Protein AF-A0A940SX80-F1 (afdb_monomer_lite)

Radius of gyration: 14.03 Å; chains: 1; bounding box: 36×17×38 Å

Organism: NCBI:txid2794353

Foldseek 3Di:
DPVVVVVVLVVLLVCLQVVLVVVCVVVVPPDPVVSVVSSVVSSVVSNVVVVVVVVVVVVD

pLDDT: mean 82.35, std 9.76, range [44.41, 91.25]

Sequence (60 aa):
MELKRFIQLFLVYTLSIFIPLLLISWLNITRFLSMLMVLVLVGYFVMTVPLTMMTLKKKK

Secondary structure (DSSP, 8-state):
--HHHHHHHHHHHHHHHHHHHHHHHHTT---HHHHHHHHHHHHHHHHHHHHHHHHHHHT-

Structure (mmCIF, N/CA/C/O backbone):
data_AF-A0A940SX80-F1
#
_entry.id   AF-A0A940SX80-F1
#
loop_
_atom_site.group_PDB
_atom_site.id
_atom_site.type_symbol
_atom_site.label_atom_id
_atom_site.label_alt_id
_atom_site.label_comp_id
_atom_site.label_asym_id
_atom_site.label_entity_id
_atom_site.label_seq_id
_atom_site.pdbx_PDB_ins_code
_atom_site.Cartn_x
_atom_site.Cartn_y
_atom_site.Cartn_z
_atom_site.occupancy
_atom_site.B_iso_or_equiv
_atom_site.auth_seq_id
_atom_site.auth_comp_id
_atom_site.auth_asym_id
_atom_site.auth_atom_id
_atom_site.pdbx_PDB_model_num
ATOM 1 N N . MET A 1 1 ? -14.279 12.035 20.355 1.00 56.97 1 MET A N 1
ATOM 2 C CA . MET A 1 1 ? -14.433 10.999 19.309 1.00 56.97 1 MET A CA 1
ATOM 3 C C . MET A 1 1 ? -13.943 9.694 19.898 1.00 56.97 1 MET A C 1
ATOM 5 O O . MET A 1 1 ? -12.835 9.681 20.408 1.00 56.97 1 MET A O 1
ATOM 9 N N . GLU A 1 2 ? -14.744 8.632 19.850 1.00 75.00 2 GLU A N 1
ATOM 10 C CA . GLU A 1 2 ? -14.313 7.297 20.279 1.00 75.00 2 GLU A CA 1
ATOM 11 C C . GLU A 1 2 ? -13.012 6.915 19.555 1.00 75.00 2 GLU A C 1
ATOM 13 O O . GLU A 1 2 ? 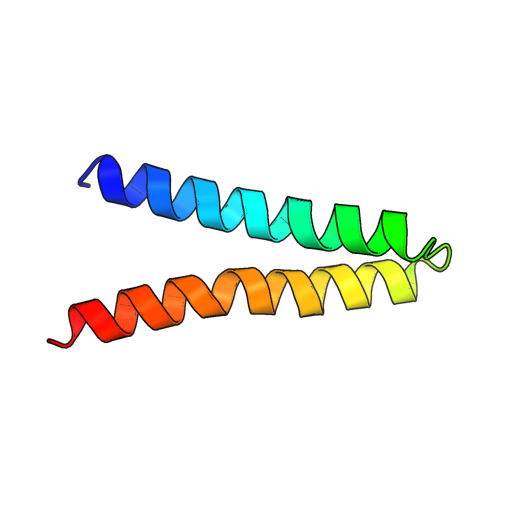-12.990 6.849 18.323 1.00 75.00 2 GLU A O 1
ATOM 18 N N . LEU A 1 3 ? -11.929 6.679 20.302 1.00 80.75 3 LEU A N 1
ATOM 19 C CA . LEU A 1 3 ? -10.585 6.365 19.788 1.00 80.75 3 LEU A CA 1
ATOM 20 C C . LEU A 1 3 ? -10.603 5.203 18.774 1.00 80.75 3 LEU A C 1
ATOM 22 O O . LEU A 1 3 ? -9.888 5.213 17.774 1.00 80.75 3 LEU A O 1
ATOM 26 N N . LYS A 1 4 ? -11.537 4.263 18.958 1.00 78.75 4 LYS A N 1
ATOM 27 C CA . LYS A 1 4 ? -11.828 3.165 18.025 1.00 78.75 4 LYS A CA 1
ATOM 28 C C . LYS A 1 4 ? -12.170 3.646 16.608 1.00 78.75 4 LYS A C 1
ATOM 30 O O . LYS A 1 4 ? -11.697 3.070 15.632 1.00 78.75 4 LYS A O 1
ATOM 35 N N . ARG A 1 5 ? -12.961 4.717 16.474 1.00 79.19 5 ARG A N 1
ATOM 36 C CA . ARG A 1 5 ? -13.382 5.254 15.168 1.00 79.19 5 ARG A CA 1
ATOM 37 C C . ARG A 1 5 ? -12.236 5.964 14.449 1.00 79.19 5 ARG A C 1
ATOM 39 O O . ARG A 1 5 ? -12.165 5.903 13.226 1.00 79.19 5 ARG A O 1
ATOM 46 N N . PHE A 1 6 ? -11.346 6.609 15.203 1.00 81.88 6 PHE A N 1
ATOM 47 C CA . PHE A 1 6 ? -10.144 7.239 14.660 1.00 81.88 6 PHE A CA 1
ATOM 48 C C . PHE A 1 6 ? -9.186 6.194 14.078 1.00 81.88 6 PHE A C 1
ATOM 50 O O . PHE A 1 6 ? -8.803 6.309 12.918 1.00 81.88 6 PHE A O 1
ATOM 57 N N . ILE A 1 7 ? -8.889 5.132 14.835 1.00 86.50 7 ILE A N 1
ATOM 58 C CA . ILE A 1 7 ? -8.021 4.035 14.373 1.00 86.50 7 ILE A CA 1
ATOM 59 C C . ILE A 1 7 ? -8.595 3.370 13.119 1.00 86.50 7 ILE A C 1
ATOM 61 O O . ILE A 1 7 ? -7.858 3.085 12.178 1.00 86.50 7 ILE A O 1
ATOM 65 N N . GLN A 1 8 ? -9.913 3.162 13.069 1.00 82.44 8 GLN A N 1
ATOM 66 C CA . GLN A 1 8 ? -10.560 2.571 11.901 1.00 82.44 8 GLN A CA 1
ATOM 67 C C . GLN A 1 8 ? -10.403 3.440 10.645 1.00 82.44 8 GLN A C 1
ATOM 69 O O . GLN A 1 8 ? -10.037 2.927 9.591 1.00 82.44 8 GLN A O 1
ATOM 74 N N . LEU A 1 9 ? -10.647 4.750 10.752 1.00 83.44 9 LEU A N 1
ATOM 75 C CA . LEU A 1 9 ? -10.450 5.686 9.640 1.00 83.44 9 LEU A CA 1
ATOM 76 C C . LEU A 1 9 ? -8.980 5.751 9.212 1.00 83.44 9 LEU A C 1
ATOM 78 O O . LEU A 1 9 ? -8.699 5.745 8.017 1.00 83.44 9 LEU A O 1
ATOM 82 N N . PHE A 1 10 ? -8.057 5.759 10.175 1.00 86.69 10 PHE A N 1
ATOM 83 C CA . PHE A 1 10 ? -6.618 5.784 9.926 1.00 86.69 10 PHE A CA 1
ATOM 84 C C . PHE A 1 10 ? -6.139 4.539 9.166 1.00 86.69 10 PHE A C 1
ATOM 86 O O . PHE A 1 10 ? -5.428 4.658 8.168 1.00 86.69 10 PHE A O 1
ATOM 93 N N . LEU A 1 11 ? -6.578 3.347 9.583 1.00 86.75 11 LEU A N 1
ATOM 94 C CA . LEU A 1 11 ? -6.265 2.093 8.892 1.00 86.75 11 LEU A CA 1
ATOM 95 C C . LEU A 1 11 ? -6.840 2.069 7.474 1.00 86.75 11 LEU A C 1
ATOM 97 O O . LEU A 1 11 ? -6.127 1.718 6.539 1.00 86.75 11 LEU A O 1
ATOM 101 N N . VAL A 1 12 ? -8.095 2.486 7.293 1.00 86.62 12 VAL A N 1
ATOM 102 C CA . VAL A 1 12 ? -8.739 2.547 5.971 1.00 86.62 12 VAL A CA 1
ATOM 103 C C . VAL A 1 12 ? -7.988 3.488 5.028 1.00 86.62 12 VAL A C 1
ATOM 105 O O . VAL A 1 12 ? -7.708 3.115 3.891 1.00 86.62 12 VAL A O 1
ATOM 108 N N . TYR A 1 13 ? -7.613 4.677 5.502 1.00 86.12 13 TYR A N 1
ATOM 109 C CA . TYR A 1 13 ? -6.834 5.631 4.710 1.00 86.12 13 TYR A CA 1
ATOM 110 C C . TYR A 1 13 ? -5.451 5.087 4.349 1.00 86.12 13 TYR A C 1
ATOM 112 O O . TYR A 1 13 ? -5.014 5.212 3.207 1.00 86.12 13 TYR A O 1
ATOM 120 N N . THR A 1 14 ? -4.777 4.453 5.308 1.00 87.44 14 THR A N 1
ATOM 121 C CA . THR A 1 14 ? -3.450 3.868 5.091 1.00 87.44 14 THR A CA 1
ATOM 122 C C . THR A 1 14 ? -3.517 2.760 4.039 1.00 87.44 14 THR A C 1
ATOM 124 O O . THR A 1 14 ? -2.743 2.761 3.081 1.00 87.44 14 THR A O 1
ATOM 127 N N . LEU A 1 15 ? -4.494 1.856 4.152 1.00 88.00 15 LEU A N 1
ATOM 128 C CA . LEU A 1 15 ? -4.717 0.784 3.179 1.00 88.00 15 LEU A CA 1
ATOM 129 C C . LEU A 1 15 ? -5.106 1.327 1.799 1.00 88.00 15 LEU A C 1
ATOM 131 O O . LEU A 1 15 ? -4.657 0.791 0.788 1.00 88.00 15 LEU A O 1
ATOM 135 N N . SER A 1 16 ? -5.867 2.421 1.747 1.00 86.50 16 SER A N 1
ATOM 136 C CA . SER A 1 16 ? -6.249 3.096 0.502 1.00 86.50 16 SER A CA 1
ATOM 137 C C . SER A 1 16 ? -5.066 3.627 -0.306 1.00 86.50 16 SER A C 1
ATOM 139 O O . SER A 1 16 ? -5.229 3.855 -1.500 1.00 86.50 16 SER A O 1
ATOM 141 N N . ILE A 1 17 ? -3.898 3.826 0.309 1.00 87.00 17 ILE A N 1
ATOM 142 C CA . ILE A 1 17 ? -2.674 4.272 -0.372 1.00 87.00 17 ILE A CA 1
ATOM 143 C C . ILE A 1 17 ? -1.736 3.085 -0.620 1.00 87.00 17 ILE A C 1
ATOM 145 O O . ILE A 1 17 ? -1.182 2.946 -1.710 1.00 87.00 17 ILE A O 1
ATOM 149 N N . PHE A 1 18 ? -1.595 2.192 0.362 1.00 89.81 18 PHE A N 1
ATOM 150 C CA . PHE A 1 18 ? -0.710 1.031 0.257 1.00 89.81 18 PHE A CA 1
ATOM 151 C C . PHE A 1 18 ? -1.169 0.011 -0.789 1.00 89.81 18 PHE A C 1
ATOM 153 O O . PHE A 1 18 ? -0.341 -0.500 -1.541 1.00 89.81 18 PHE A O 1
ATOM 160 N N . ILE A 1 19 ? -2.472 -0.280 -0.864 1.00 89.31 19 ILE A N 1
ATOM 161 C CA . ILE A 1 19 ? -3.006 -1.287 -1.792 1.00 89.31 19 ILE A CA 1
ATOM 162 C C . ILE A 1 19 ? -2.757 -0.886 -3.256 1.00 89.31 19 ILE A C 1
ATOM 164 O O . ILE A 1 19 ? -2.207 -1.706 -3.991 1.00 89.31 19 ILE A O 1
ATOM 168 N N . PRO A 1 20 ? -3.072 0.347 -3.703 1.00 87.81 20 PRO A N 1
ATOM 169 C CA . PRO A 1 20 ? -2.760 0.760 -5.067 1.00 87.81 20 PRO A CA 1
ATOM 170 C C . PRO A 1 20 ? -1.263 0.741 -5.378 1.00 87.81 20 PRO A C 1
ATOM 172 O O . PRO A 1 20 ? -0.885 0.295 -6.455 1.00 87.81 20 PRO A O 1
ATOM 175 N N . LEU A 1 21 ? -0.404 1.178 -4.449 1.00 88.06 21 LEU A N 1
ATOM 176 C CA . LEU A 1 21 ? 1.051 1.177 -4.650 1.00 88.06 21 LEU A CA 1
ATOM 177 C C . LEU A 1 21 ? 1.613 -0.240 -4.815 1.00 88.06 21 LEU A C 1
ATOM 179 O O . LEU A 1 21 ? 2.418 -0.482 -5.717 1.00 88.06 21 LEU A O 1
ATOM 183 N N . LEU A 1 22 ? 1.157 -1.188 -3.991 1.00 90.31 22 LEU A N 1
ATOM 184 C CA . LEU A 1 22 ? 1.513 -2.601 -4.133 1.00 90.31 22 LEU A CA 1
ATOM 185 C C . LEU A 1 22 ? 1.032 -3.164 -5.472 1.00 90.31 22 LEU A C 1
ATOM 187 O O . LEU A 1 22 ? 1.775 -3.885 -6.131 1.00 90.31 22 LEU A O 1
ATOM 191 N N . LEU A 1 23 ? -0.177 -2.802 -5.898 1.00 89.19 23 LEU A N 1
ATOM 192 C CA . LEU A 1 23 ? -0.765 -3.280 -7.147 1.00 89.19 23 LEU A CA 1
ATOM 193 C C . LEU A 1 23 ? -0.032 -2.730 -8.380 1.00 89.19 23 LEU A C 1
ATOM 195 O O . LEU A 1 23 ? 0.240 -3.470 -9.320 1.00 89.19 23 LEU A O 1
ATOM 199 N N . ILE A 1 24 ? 0.343 -1.450 -8.350 1.00 89.88 24 ILE A N 1
ATOM 200 C CA . ILE A 1 24 ? 1.168 -0.789 -9.370 1.00 89.88 24 ILE A CA 1
ATOM 201 C C . ILE A 1 24 ? 2.533 -1.474 -9.491 1.00 89.88 24 ILE A C 1
ATOM 203 O O . ILE A 1 24 ? 2.989 -1.736 -10.605 1.00 89.88 24 ILE A O 1
ATOM 207 N N . SER A 1 25 ? 3.166 -1.765 -8.350 1.00 88.19 25 SER A N 1
ATOM 208 C CA . SER A 1 25 ? 4.456 -2.455 -8.293 1.00 88.19 25 SER A CA 1
ATOM 209 C C . SER A 1 25 ? 4.347 -3.887 -8.827 1.00 88.19 25 SER A C 1
ATOM 211 O O . SER A 1 25 ? 5.142 -4.300 -9.668 1.00 88.19 25 SER A 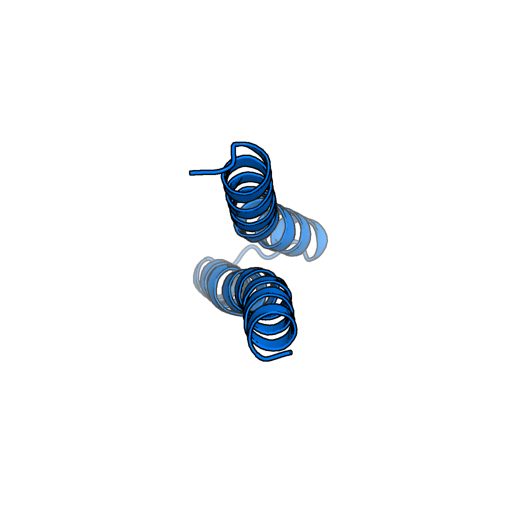O 1
ATOM 213 N N . TRP A 1 26 ? 3.306 -4.622 -8.425 1.00 91.12 26 TRP A N 1
ATOM 214 C CA . TRP A 1 26 ? 3.074 -6.003 -8.852 1.00 91.12 26 TRP A CA 1
ATOM 215 C C . TRP A 1 26 ? 2.775 -6.129 -10.353 1.00 91.12 26 TRP A C 1
ATOM 217 O O . TRP A 1 26 ? 3.271 -7.041 -11.008 1.00 91.12 26 TRP A O 1
ATOM 227 N N . LEU A 1 27 ? 2.020 -5.183 -10.916 1.00 89.12 27 LEU A N 1
ATOM 228 C CA . LEU A 1 27 ? 1.725 -5.110 -12.353 1.00 89.12 27 LEU A CA 1
ATOM 229 C C . LEU A 1 27 ? 2.858 -4.470 -13.173 1.00 89.12 27 LEU A C 1
ATOM 231 O O . LEU A 1 27 ? 2.739 -4.364 -14.393 1.00 89.12 27 LEU A O 1
ATOM 235 N N . ASN A 1 28 ? 3.941 -4.042 -12.516 1.00 87.62 28 ASN A N 1
ATOM 236 C CA . ASN A 1 28 ? 5.122 -3.437 -13.128 1.00 87.62 28 ASN A CA 1
ATOM 237 C C . ASN A 1 28 ? 4.770 -2.254 -14.056 1.00 87.62 28 ASN A C 1
ATOM 239 O O . ASN A 1 28 ? 5.261 -2.123 -15.181 1.00 87.62 28 ASN A O 1
ATOM 243 N N . ILE A 1 29 ? 3.850 -1.400 -13.597 1.00 86.25 29 ILE A N 1
ATOM 244 C CA . ILE A 1 29 ? 3.326 -0.287 -14.392 1.00 86.25 29 ILE A CA 1
ATOM 245 C C . ILE A 1 29 ? 4.365 0.833 -14.435 1.00 86.25 29 ILE A C 1
ATOM 247 O O . ILE A 1 29 ? 4.524 1.598 -13.488 1.00 86.25 29 ILE A O 1
ATOM 251 N N . THR A 1 30 ? 5.047 0.958 -15.570 1.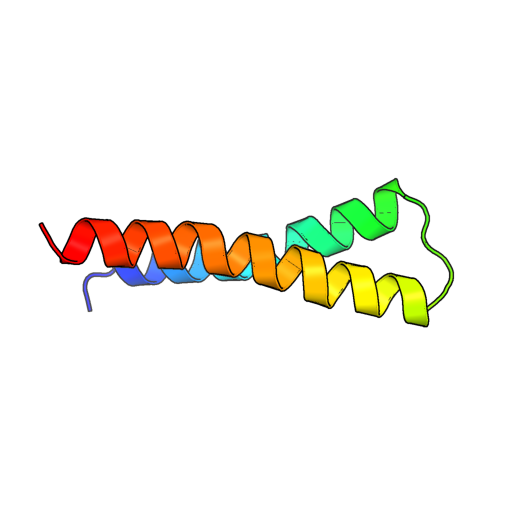00 85.31 30 THR A N 1
ATOM 252 C CA . THR A 1 30 ? 6.099 1.966 -15.784 1.00 85.31 30 THR A CA 1
ATOM 253 C C . THR A 1 30 ? 5.569 3.295 -16.319 1.00 85.31 30 THR A C 1
ATOM 255 O O . THR A 1 30 ? 6.206 4.335 -16.161 1.00 85.31 30 THR A O 1
ATOM 258 N N . ARG A 1 31 ? 4.388 3.299 -16.953 1.00 91.25 31 ARG A N 1
ATOM 259 C CA . ARG A 1 31 ? 3.783 4.524 -17.495 1.00 91.25 31 ARG A CA 1
ATOM 260 C C . ARG A 1 31 ? 3.142 5.343 -16.380 1.00 91.25 31 ARG A C 1
ATOM 262 O O . ARG A 1 31 ? 2.163 4.910 -15.776 1.00 91.25 31 ARG A O 1
ATOM 269 N N . PHE A 1 32 ? 3.627 6.570 -16.198 1.00 86.62 32 PHE A N 1
ATOM 270 C CA . PHE A 1 32 ? 3.132 7.514 -15.189 1.00 86.62 32 PHE A CA 1
ATOM 271 C C . PHE A 1 32 ? 1.608 7.723 -15.240 1.00 86.62 32 PHE A C 1
ATOM 273 O O . PHE A 1 32 ? 0.937 7.696 -14.212 1.00 86.62 32 PHE A O 1
ATOM 280 N N . LEU A 1 33 ? 1.034 7.852 -16.441 1.00 90.44 33 LEU A N 1
ATOM 281 C CA . LEU A 1 33 ? -0.411 8.043 -16.604 1.00 90.44 33 LEU A CA 1
ATOM 282 C C . LEU A 1 33 ? -1.220 6.826 -16.118 1.00 90.44 33 LEU A C 1
ATOM 284 O O . LEU A 1 33 ? -2.247 6.973 -15.459 1.00 90.44 33 LEU A O 1
ATOM 288 N N . SER A 1 34 ? -0.736 5.618 -16.411 1.00 85.44 34 SER A N 1
ATOM 289 C CA . SER A 1 34 ? -1.356 4.365 -15.970 1.00 85.44 34 SER A CA 1
ATOM 290 C C . SER A 1 34 ? -1.223 4.182 -14.457 1.00 85.44 34 SER A C 1
ATOM 292 O O . SER A 1 34 ? -2.172 3.751 -13.809 1.00 85.44 34 SER A O 1
ATOM 294 N N . MET A 1 35 ? -0.083 4.578 -13.886 1.00 87.81 35 MET A N 1
ATOM 295 C CA . MET A 1 35 ? 0.144 4.594 -12.441 1.00 87.81 35 MET A CA 1
ATOM 296 C C . MET A 1 35 ? -0.876 5.492 -11.725 1.00 87.81 35 MET A C 1
ATOM 298 O O . MET A 1 35 ? -1.519 5.050 -10.775 1.00 87.81 35 MET A O 1
ATOM 302 N N . LEU A 1 36 ? -1.084 6.717 -12.221 1.00 88.00 36 LEU A N 1
ATOM 303 C CA . LEU A 1 36 ? -2.077 7.646 -11.672 1.00 88.00 36 LEU A CA 1
ATOM 304 C C . LEU A 1 36 ? -3.504 7.100 -11.767 1.00 88.00 36 LEU A C 1
ATOM 306 O O . LEU A 1 36 ? -4.253 7.184 -10.795 1.00 88.00 36 LEU A O 1
ATOM 310 N N . MET A 1 37 ? -3.881 6.508 -12.903 1.00 89.50 37 MET A N 1
ATOM 311 C CA . MET A 1 37 ? -5.211 5.912 -13.057 1.00 89.50 37 MET A CA 1
ATOM 312 C C . MET A 1 37 ? -5.461 4.784 -12.058 1.00 89.50 37 MET A C 1
ATOM 314 O O . MET A 1 37 ? -6.517 4.751 -11.428 1.00 89.50 37 MET A O 1
ATOM 318 N N . VAL A 1 38 ? -4.491 3.888 -11.872 1.00 87.94 38 VAL A N 1
ATOM 319 C CA . VAL A 1 38 ? -4.610 2.793 -10.901 1.00 87.94 38 VAL A CA 1
ATOM 320 C C . VAL A 1 38 ? -4.667 3.335 -9.475 1.00 87.94 38 VAL A C 1
ATOM 322 O O . VAL A 1 38 ? -5.499 2.881 -8.693 1.00 87.94 38 VAL A O 1
ATOM 325 N N . LEU A 1 39 ? -3.856 4.345 -9.149 1.00 87.94 39 LEU A N 1
ATOM 326 C CA . LEU A 1 39 ? -3.869 4.987 -7.836 1.00 87.94 39 LEU A CA 1
ATOM 327 C C . LEU A 1 39 ? -5.250 5.575 -7.505 1.00 87.94 39 LEU A C 1
ATOM 329 O O . LEU A 1 39 ? -5.784 5.321 -6.427 1.00 87.94 39 LEU A O 1
ATOM 333 N N . VAL A 1 40 ? -5.840 6.322 -8.441 1.00 88.12 40 VAL A N 1
ATOM 334 C CA . VAL A 1 40 ? -7.138 6.984 -8.246 1.00 88.12 40 VAL A CA 1
ATOM 335 C C . VAL A 1 40 ? -8.274 5.968 -8.199 1.00 88.12 40 VAL A C 1
ATOM 337 O O . VAL A 1 40 ? -9.086 6.019 -7.278 1.00 88.12 40 VAL A O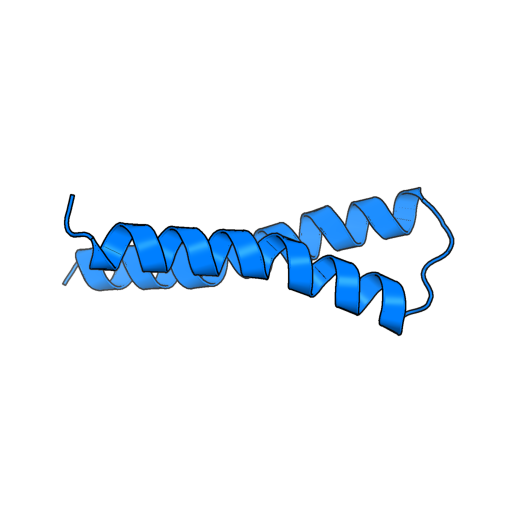 1
ATOM 340 N N . LEU A 1 41 ? -8.331 5.027 -9.146 1.00 89.62 41 LEU A N 1
ATOM 341 C CA . LEU A 1 41 ? -9.412 4.041 -9.208 1.00 89.62 41 LEU A CA 1
ATOM 342 C C . LEU A 1 41 ? -9.371 3.103 -8.001 1.00 89.62 41 LEU A C 1
ATOM 344 O O . LEU A 1 41 ? -10.350 2.998 -7.263 1.00 89.62 41 LEU A O 1
ATOM 348 N N . VAL A 1 42 ? -8.234 2.449 -7.763 1.00 89.12 42 VAL A N 1
ATOM 349 C CA . VAL A 1 42 ? -8.108 1.463 -6.681 1.00 89.12 42 VAL A CA 1
ATOM 350 C C . VAL A 1 42 ? -8.172 2.152 -5.324 1.00 89.12 42 VAL A C 1
ATOM 352 O O . VAL A 1 42 ? -8.854 1.655 -4.431 1.00 89.12 42 VAL A O 1
ATOM 355 N N . GLY A 1 43 ? -7.543 3.322 -5.174 1.00 85.88 43 GLY A N 1
ATOM 356 C CA . GLY A 1 43 ? -7.632 4.107 -3.945 1.00 85.88 43 GLY A CA 1
ATOM 357 C C . GLY A 1 43 ? -9.075 4.492 -3.632 1.00 85.88 43 GLY A C 1
ATOM 358 O O . GLY A 1 43 ? -9.554 4.248 -2.526 1.00 85.88 43 GLY A O 1
ATOM 359 N N . TYR A 1 44 ? -9.820 4.989 -4.622 1.00 85.56 44 TYR A N 1
ATOM 360 C CA . TYR A 1 44 ? -11.226 5.335 -4.434 1.00 85.56 44 TYR A CA 1
ATOM 361 C C . TYR A 1 44 ? -12.076 4.127 -4.021 1.00 85.56 44 TYR A C 1
ATOM 363 O O . TYR A 1 44 ? -12.861 4.244 -3.079 1.00 85.56 44 TYR A O 1
ATOM 371 N N . PHE A 1 45 ? -11.896 2.963 -4.656 1.00 85.81 45 PHE A N 1
ATOM 372 C CA . PHE A 1 45 ? -12.615 1.732 -4.298 1.00 85.81 45 PHE A CA 1
ATOM 373 C C . PHE A 1 45 ? -12.293 1.259 -2.877 1.00 85.81 45 PHE A C 1
ATOM 375 O O . PHE A 1 45 ? -13.202 0.979 -2.091 1.00 85.81 45 PHE A O 1
ATOM 382 N N . VAL A 1 46 ? -11.008 1.212 -2.519 1.00 85.31 46 VAL A N 1
ATOM 383 C CA . VAL A 1 46 ? -10.565 0.800 -1.179 1.00 85.31 46 VAL A CA 1
ATOM 384 C C . VAL A 1 46 ? -11.108 1.742 -0.106 1.00 85.31 46 VAL A C 1
ATOM 386 O O . VAL A 1 46 ? -11.406 1.295 0.999 1.00 85.31 46 VAL A O 1
ATOM 389 N N . MET A 1 47 ? -11.290 3.024 -0.420 1.00 83.19 47 MET A N 1
ATOM 390 C CA . MET A 1 47 ? -11.853 3.998 0.508 1.00 83.19 47 MET A CA 1
ATOM 391 C C . MET A 1 47 ? -13.387 3.927 0.596 1.00 83.19 47 MET A C 1
ATOM 393 O O . MET A 1 47 ? -13.957 3.994 1.689 1.00 83.19 47 MET A O 1
ATOM 397 N N . THR A 1 48 ? -14.079 3.768 -0.536 1.00 81.31 48 THR A N 1
ATOM 398 C CA . THR A 1 48 ? -15.552 3.771 -0.587 1.00 81.31 48 THR A CA 1
ATOM 399 C C . THR A 1 48 ? -16.171 2.525 0.028 1.00 81.31 48 THR A C 1
ATOM 401 O O . THR A 1 48 ? -17.193 2.652 0.702 1.00 81.31 48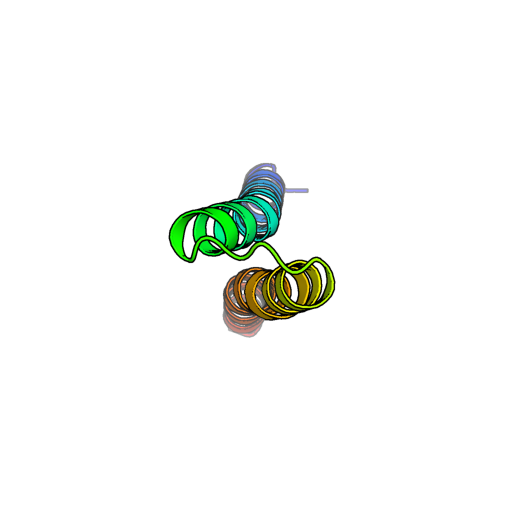 THR A O 1
ATOM 404 N N . VAL A 1 49 ? -15.573 1.342 -0.122 1.00 80.94 49 VAL A N 1
ATOM 405 C CA . VAL A 1 49 ? -16.092 0.090 0.468 1.00 80.94 49 VAL A CA 1
ATOM 406 C C . VAL A 1 49 ? -16.288 0.189 1.996 1.00 80.94 49 VAL A C 1
ATOM 408 O O . VAL A 1 49 ? -17.415 0.003 2.470 1.00 80.94 49 VAL A O 1
ATOM 411 N N . PRO A 1 50 ? -15.264 0.539 2.799 1.00 75.88 50 PRO A N 1
ATOM 412 C CA . PRO A 1 50 ? -15.408 0.655 4.247 1.00 75.88 50 PRO A CA 1
ATOM 413 C C . PRO A 1 50 ? -16.303 1.827 4.657 1.00 75.88 50 PRO A C 1
ATOM 415 O O . PRO A 1 50 ? -17.081 1.686 5.600 1.00 75.88 50 PRO A O 1
ATOM 418 N N . LEU A 1 51 ? -16.263 2.959 3.943 1.00 77.19 51 LEU A N 1
ATOM 419 C CA . LEU A 1 51 ? -17.144 4.101 4.222 1.00 77.19 51 LEU A CA 1
ATOM 420 C C . LEU A 1 51 ? -18.622 3.761 3.972 1.00 77.19 51 LEU A C 1
ATOM 422 O O . LEU A 1 51 ? -19.491 4.132 4.768 1.00 77.19 51 LEU A O 1
ATOM 426 N N . THR A 1 52 ? -18.910 2.997 2.919 1.00 79.12 52 THR A N 1
ATOM 427 C CA . THR A 1 52 ? -20.262 2.515 2.594 1.00 79.12 52 THR A CA 1
ATOM 428 C C . THR A 1 52 ? -20.746 1.513 3.640 1.00 79.12 52 THR A C 1
ATOM 430 O O . THR A 1 52 ? -21.864 1.619 4.141 1.00 79.12 52 THR A O 1
ATOM 433 N N . MET A 1 53 ? -19.885 0.589 4.074 1.00 73.81 53 MET A N 1
ATOM 434 C CA . MET A 1 53 ? -20.211 -0.330 5.171 1.00 73.81 53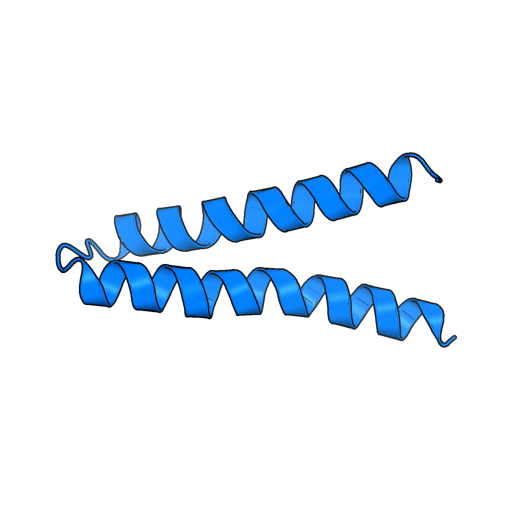 MET A CA 1
ATOM 435 C C . MET A 1 53 ? -20.466 0.398 6.499 1.00 73.81 53 MET A C 1
ATOM 437 O O . MET A 1 53 ? -21.407 0.058 7.222 1.00 73.81 53 MET A O 1
ATOM 441 N N . MET A 1 54 ? -19.655 1.407 6.835 1.00 72.56 54 MET A N 1
ATOM 442 C CA . MET A 1 54 ? -19.822 2.186 8.068 1.00 72.56 54 MET A CA 1
ATOM 443 C C . MET A 1 54 ? -21.101 3.024 8.056 1.00 72.56 54 MET A C 1
ATOM 445 O O . MET A 1 54 ? -21.757 3.136 9.090 1.00 72.56 54 MET A O 1
ATOM 449 N N . THR A 1 55 ? -21.473 3.600 6.912 1.00 72.88 55 THR A N 1
ATOM 450 C CA . THR A 1 55 ? -22.711 4.385 6.770 1.00 72.88 55 THR A CA 1
ATOM 451 C C . THR A 1 55 ? -23.956 3.503 6.803 1.00 72.88 55 THR A C 1
ATOM 453 O O . THR A 1 55 ? -24.915 3.854 7.490 1.00 72.88 55 THR A O 1
ATOM 456 N N . LEU A 1 56 ? -23.925 2.327 6.168 1.00 69.38 56 LEU A N 1
ATOM 457 C CA . LEU A 1 56 ? -25.011 1.342 6.236 1.00 69.38 56 LEU A CA 1
ATOM 458 C C . LEU A 1 56 ? -25.258 0.845 7.664 1.00 69.38 56 LEU A C 1
ATOM 460 O O . LEU A 1 56 ? -26.404 0.795 8.105 1.00 69.38 56 LEU A O 1
ATOM 464 N N . LYS A 1 57 ? -24.196 0.549 8.426 1.00 60.91 57 LYS A N 1
ATOM 465 C CA . LYS A 1 57 ? -24.324 0.149 9.839 1.00 60.91 57 LYS A CA 1
ATOM 466 C C . LYS A 1 57 ? -24.887 1.245 10.743 1.00 60.91 57 LYS A C 1
ATOM 468 O O . LYS A 1 57 ? -25.410 0.925 11.798 1.00 60.91 57 LYS A O 1
ATOM 473 N N . LYS A 1 58 ? -24.767 2.515 10.354 1.00 57.06 58 LYS A N 1
ATOM 474 C CA . LYS A 1 58 ? -25.232 3.664 11.144 1.00 57.06 58 LYS A CA 1
ATOM 475 C C . LYS A 1 58 ? -26.719 3.982 10.942 1.00 57.06 58 LYS A C 1
ATOM 477 O O . LYS A 1 58 ? -27.259 4.788 11.689 1.00 57.06 58 LYS A O 1
ATOM 482 N N . LYS A 1 59 ? -27.347 3.410 9.905 1.00 56.06 59 LYS A N 1
ATOM 483 C CA . LYS A 1 59 ? -28.776 3.568 9.577 1.00 56.06 59 LYS A CA 1
ATOM 484 C C . LYS A 1 59 ? -29.664 2.439 10.126 1.00 56.06 59 LYS A C 1
ATOM 486 O O . LYS A 1 59 ? -30.849 2.411 9.806 1.00 56.06 59 LYS A O 1
ATOM 491 N N . LYS A 1 60 ? -29.103 1.522 10.913 1.00 44.41 60 LYS A N 1
ATOM 492 C CA . LYS A 1 60 ? -29.828 0.507 11.685 1.00 44.41 60 LYS A CA 1
ATOM 493 C C . LYS A 1 60 ? -29.759 0.877 13.158 1.00 44.41 60 LYS A C 1
ATOM 495 O O . LYS A 1 60 ? -30.760 0.615 13.848 1.00 44.41 60 LYS A O 1
#